Protein AF-A0A7Y5HEI8-F1 (afdb_monomer)

Foldseek 3Di:
DDEEEDEEADPDPVSVVVLLVQLPDPPYAYEYEYQDDLVVDDPSSSVSHPYYDHDPDDD

Solvent-accessible surface area (backbone atoms only — not comparable to full-atom values): 3562 Å² total; per-residue (Å²): 115,59,76,47,76,44,84,42,58,63,88,42,70,72,56,50,53,54,52,54,55,52,42,67,38,88,64,43,40,28,29,41,38,19,52,56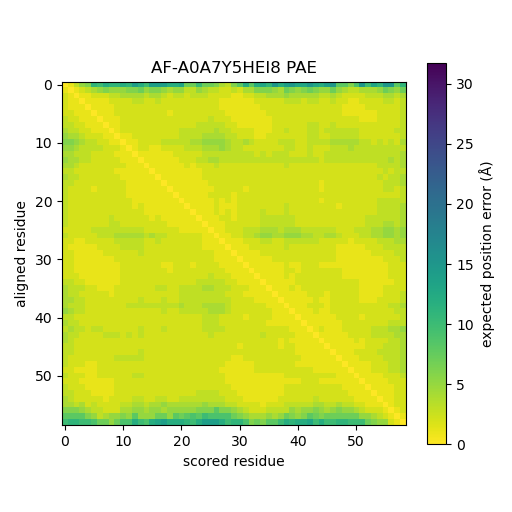,58,72,86,78,44,58,67,75,55,55,74,53,43,74,40,78,45,71,43,95,75,89,127

Nearest PDB structures (foldseek):
  6ulw-assembly2_D  TM=5.858E-01  e=4.701E-01  Bacillus stratosphericus LAMA 585
  1qmp-assembly4_D  TM=6.515E-01  e=1.462E+00  Geobacillus stearothermophilus
  6ulw-assembly2_B  TM=5.851E-01  e=1.197E+00  Bacillus stratosphericus LAMA 585
  4l85-assembly2_C-2  TM=7.135E-01  e=3.723E+00  Escherichia coli K-12
  6ulw-assembly1_C  TM=5.804E-01  e=1.671E+00  Bacillus stratosphericus LAMA 585

Mean predicted aligned error: 2.42 Å

Sequence (59 aa):
MPGVVFAAPFAMEATLRFLRAAARLPGVRCGLLTQEPVDALPGDLRESLAAHWRVADCM

Secondary structure (DSSP, 8-state):
--EEEEE-SS--HHHHHHHHHHHTSTT-EEEEEESS-GGGS-HHHHHH-SEEEE-S---

pLDDT: mean 94.55, std 3.76, range [76.88, 97.88]

Structure (mmCIF, N/CA/C/O backbone):
data_AF-A0A7Y5HEI8-F1
#
_entry.id   AF-A0A7Y5HEI8-F1
#
loop_
_atom_site.group_PDB
_atom_site.id
_atom_site.type_symbol
_atom_site.label_atom_id
_atom_site.label_alt_id
_atom_site.label_comp_id
_atom_site.label_asym_id
_atom_site.label_entity_id
_atom_site.label_seq_id
_atom_site.pdbx_PDB_ins_code
_atom_site.Cartn_x
_atom_site.Cartn_y
_atom_site.Cartn_z
_atom_site.occupancy
_atom_site.B_iso_or_equiv
_atom_site.auth_seq_id
_atom_site.auth_comp_id
_atom_site.auth_asym_id
_atom_site.auth_atom_id
_atom_site.pdbx_PDB_model_num
ATOM 1 N N . MET A 1 1 ? -12.792 3.941 10.418 1.00 78.38 1 MET A N 1
ATOM 2 C CA . MET A 1 1 ? -11.383 3.561 10.168 1.00 78.38 1 MET A CA 1
ATOM 3 C C . MET A 1 1 ? -10.921 4.255 8.895 1.00 78.38 1 MET A C 1
ATOM 5 O O . MET A 1 1 ? -11.437 3.896 7.837 1.00 78.38 1 MET A O 1
ATOM 9 N N . PRO A 1 2 ? -10.064 5.289 8.969 1.00 90.69 2 PRO A N 1
ATOM 10 C CA . PRO A 1 2 ? -9.563 5.975 7.778 1.00 90.69 2 PRO A CA 1
ATOM 11 C C . PRO A 1 2 ? -8.770 5.027 6.868 1.00 90.69 2 PRO A C 1
ATOM 13 O O . PRO A 1 2 ? -8.028 4.163 7.340 1.00 90.69 2 PRO A O 1
ATOM 16 N N . GLY A 1 3 ? -8.954 5.189 5.557 1.00 94.62 3 GLY A N 1
ATOM 17 C CA . GLY A 1 3 ? -8.141 4.544 4.530 1.00 94.62 3 GLY A CA 1
ATOM 18 C C . GLY A 1 3 ? -7.080 5.514 4.024 1.00 94.62 3 GLY A C 1
ATOM 19 O O . GLY A 1 3 ? -7.405 6.654 3.702 1.00 94.62 3 GLY A O 1
ATOM 20 N N . VAL A 1 4 ? -5.828 5.070 3.961 1.00 95.31 4 VAL A N 1
ATOM 21 C CA . VAL A 1 4 ? -4.696 5.855 3.455 1.00 95.31 4 VAL A CA 1
ATOM 22 C C . VAL A 1 4 ? -4.078 5.102 2.289 1.00 95.31 4 VAL A C 1
ATOM 24 O O . VAL A 1 4 ? -3.791 3.915 2.417 1.00 95.31 4 VAL A O 1
ATOM 27 N N . VAL A 1 5 ? -3.858 5.781 1.165 1.00 96.31 5 VAL A N 1
ATOM 28 C CA . VAL A 1 5 ? -3.192 5.196 -0.004 1.00 96.31 5 VAL A CA 1
ATOM 29 C C . VAL A 1 5 ? -1.799 5.796 -0.135 1.00 96.31 5 VAL A C 1
ATOM 31 O O . VAL A 1 5 ? -1.652 7.011 -0.236 1.00 96.31 5 VAL A O 1
ATOM 34 N N . PHE A 1 6 ? -0.783 4.937 -0.147 1.00 95.94 6 PHE A N 1
ATOM 35 C CA . PHE A 1 6 ? 0.582 5.308 -0.499 1.00 95.94 6 PHE A CA 1
ATOM 36 C C . PHE A 1 6 ? 0.781 5.115 -2.001 1.00 95.94 6 PHE A C 1
ATOM 38 O O . PHE A 1 6 ? 0.733 3.988 -2.489 1.00 95.94 6 PHE A O 1
ATOM 45 N N . ALA A 1 7 ? 1.018 6.208 -2.724 1.00 95.62 7 ALA A N 1
ATOM 46 C CA . AL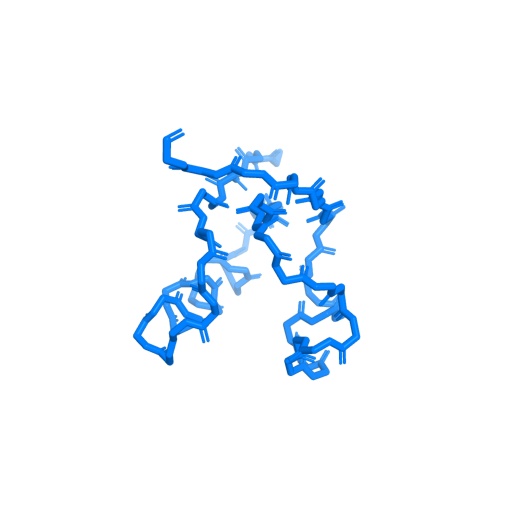A A 1 7 ? 1.500 6.161 -4.099 1.00 95.62 7 ALA A CA 1
ATOM 47 C C . ALA A 1 7 ? 3.031 6.078 -4.071 1.00 95.62 7 ALA A C 1
ATOM 49 O O . ALA A 1 7 ? 3.717 7.059 -3.788 1.00 95.62 7 ALA A O 1
ATOM 50 N N . ALA A 1 8 ? 3.554 4.879 -4.301 1.00 95.31 8 ALA A N 1
ATOM 51 C CA . ALA A 1 8 ? 4.968 4.557 -4.193 1.00 95.31 8 ALA A CA 1
ATOM 52 C C . ALA A 1 8 ? 5.360 3.635 -5.352 1.00 95.31 8 ALA A C 1
ATOM 54 O O . ALA A 1 8 ? 5.368 2.410 -5.194 1.00 95.31 8 ALA A O 1
ATOM 55 N N . PRO A 1 9 ? 5.674 4.203 -6.530 1.00 94.56 9 PRO A N 1
ATOM 56 C CA . PRO A 1 9 ? 5.955 3.407 -7.717 1.00 94.56 9 PRO A CA 1
ATOM 57 C C . PRO A 1 9 ? 7.106 2.421 -7.533 1.00 94.56 9 PRO A C 1
ATOM 59 O O . PRO A 1 9 ? 7.020 1.302 -8.023 1.00 94.56 9 PRO A O 1
ATOM 62 N N . PHE A 1 10 ? 8.118 2.816 -6.757 1.00 92.75 10 PHE A N 1
ATOM 63 C CA . PHE A 1 10 ? 9.295 2.013 -6.444 1.00 92.75 10 PHE A CA 1
ATOM 64 C C . PHE A 1 10 ? 9.351 1.712 -4.944 1.00 92.75 10 PHE A C 1
ATOM 66 O O . PHE A 1 10 ? 9.193 2.616 -4.111 1.00 92.75 10 PHE A O 1
ATOM 73 N N . ALA A 1 11 ? 9.623 0.456 -4.585 1.00 90.06 11 ALA A N 1
ATOM 74 C CA . ALA A 1 11 ? 9.727 0.001 -3.194 1.00 90.06 11 ALA A CA 1
ATOM 75 C C . ALA A 1 11 ? 11.078 0.369 -2.549 1.00 90.06 11 ALA A C 1
ATOM 77 O O . ALA A 1 11 ? 11.801 -0.476 -2.025 1.00 90.06 11 ALA A O 1
ATOM 78 N N . MET A 1 12 ? 11.424 1.657 -2.567 1.00 93.75 12 MET A N 1
ATOM 79 C CA . MET A 1 12 ? 12.624 2.160 -1.900 1.00 93.75 12 MET A CA 1
ATOM 80 C C . MET A 1 12 ? 12.514 1.974 -0.385 1.00 93.75 12 MET A C 1
ATOM 82 O O . MET A 1 12 ? 11.458 2.212 0.203 1.00 93.75 12 MET A O 1
ATOM 86 N N . GLU A 1 13 ? 13.622 1.638 0.276 1.00 93.00 13 GLU A N 1
ATOM 87 C CA . GLU A 1 13 ? 13.647 1.393 1.724 1.00 93.00 13 GLU A CA 1
ATOM 88 C C . GLU A 1 13 ? 13.063 2.560 2.540 1.00 93.00 13 GLU A C 1
ATOM 90 O O . GLU A 1 13 ? 12.263 2.351 3.456 1.00 93.00 13 GLU A O 1
ATOM 95 N N . ALA A 1 14 ? 13.389 3.800 2.159 1.00 93.19 14 ALA A N 1
ATOM 96 C CA . ALA A 1 14 ? 12.843 5.000 2.787 1.00 93.19 14 ALA A CA 1
ATOM 97 C C . ALA A 1 14 ? 11.307 5.062 2.688 1.00 93.19 14 ALA A C 1
ATOM 99 O O . ALA A 1 14 ? 10.641 5.351 3.682 1.00 93.19 14 ALA A O 1
ATOM 100 N N . THR A 1 15 ? 10.744 4.736 1.524 1.00 93.69 15 THR A N 1
ATOM 101 C CA . THR A 1 15 ? 9.296 4.702 1.280 1.00 93.69 15 THR A CA 1
ATOM 102 C C . THR A 1 15 ? 8.618 3.611 2.101 1.00 93.69 15 THR A C 1
ATOM 104 O O . THR A 1 15 ? 7.625 3.866 2.786 1.00 93.69 15 THR A O 1
ATOM 107 N N . LEU A 1 16 ? 9.201 2.408 2.106 1.00 94.25 16 LEU A N 1
ATOM 108 C CA . LEU A 1 16 ? 8.692 1.278 2.882 1.00 94.25 16 LEU A CA 1
ATOM 109 C C . LEU A 1 16 ? 8.698 1.570 4.388 1.00 94.25 16 LEU A C 1
ATOM 111 O O . LEU A 1 16 ? 7.787 1.150 5.100 1.00 94.25 16 LEU A O 1
ATOM 115 N N . ARG A 1 17 ? 9.677 2.334 4.890 1.00 95.19 17 ARG A N 1
ATOM 116 C CA . ARG A 1 17 ? 9.717 2.769 6.294 1.00 95.19 17 ARG A CA 1
ATOM 117 C C . ARG A 1 17 ? 8.508 3.632 6.674 1.00 95.19 17 ARG A C 1
ATOM 119 O O . ARG A 1 17 ? 7.941 3.422 7.745 1.00 95.19 17 ARG A O 1
ATOM 126 N N . PHE A 1 18 ? 8.089 4.564 5.816 1.00 94.50 18 PHE A N 1
ATOM 127 C CA . PHE A 1 18 ? 6.899 5.390 6.071 1.00 94.50 18 PHE A CA 1
ATOM 128 C C . PHE A 1 18 ? 5.607 4.581 5.990 1.00 94.50 18 PHE A C 1
ATOM 130 O O . PHE A 1 18 ? 4.750 4.710 6.865 1.00 94.50 18 PHE A O 1
ATOM 137 N N . LEU A 1 19 ? 5.496 3.702 4.992 1.00 95.56 19 LEU A N 1
ATOM 138 C CA . LEU A 1 19 ? 4.354 2.801 4.866 1.00 95.56 19 LEU A CA 1
ATOM 139 C C . LEU A 1 19 ? 4.201 1.913 6.111 1.00 95.56 19 LEU A C 1
ATOM 141 O O . LEU A 1 19 ? 3.105 1.819 6.658 1.00 95.56 19 LEU A O 1
ATOM 145 N N . ARG A 1 20 ? 5.301 1.333 6.617 1.00 95.31 20 ARG A N 1
ATOM 146 C CA . ARG A 1 20 ? 5.302 0.542 7.863 1.00 95.31 20 ARG A CA 1
ATOM 147 C C . ARG A 1 20 ? 4.807 1.340 9.061 1.00 95.31 20 ARG A C 1
ATOM 149 O O . ARG A 1 20 ? 4.055 0.813 9.875 1.00 95.31 20 ARG A O 1
ATOM 156 N N . ALA A 1 21 ? 5.246 2.589 9.195 1.00 95.38 21 ALA A N 1
ATOM 157 C CA . ALA A 1 21 ? 4.813 3.442 10.295 1.00 95.38 21 ALA A CA 1
ATOM 158 C C . ALA A 1 21 ? 3.304 3.716 10.220 1.00 95.38 21 ALA A C 1
ATOM 160 O O . ALA A 1 21 ? 2.611 3.571 11.224 1.00 95.38 21 ALA A O 1
ATOM 161 N N . ALA A 1 22 ? 2.787 4.032 9.029 1.00 94.44 22 ALA A N 1
ATOM 162 C CA . ALA A 1 22 ? 1.364 4.276 8.818 1.00 94.44 22 ALA A CA 1
ATOM 163 C C . ALA A 1 22 ? 0.506 3.020 9.044 1.00 94.44 22 ALA A C 1
ATOM 165 O O . ALA A 1 22 ? -0.530 3.106 9.700 1.00 94.44 22 ALA A O 1
ATOM 166 N N . ALA A 1 23 ? 0.959 1.852 8.576 1.00 94.38 23 ALA A N 1
ATOM 167 C CA . ALA A 1 23 ? 0.248 0.581 8.733 1.00 94.38 23 ALA A CA 1
ATOM 168 C C . ALA A 1 23 ? 0.133 0.123 10.199 1.00 94.38 23 ALA A C 1
ATOM 170 O O . ALA A 1 23 ? -0.745 -0.666 10.534 1.00 94.38 23 ALA A O 1
ATOM 171 N N . ARG A 1 24 ? 0.997 0.630 11.089 1.00 94.31 24 ARG A N 1
ATOM 172 C CA . ARG A 1 24 ? 0.961 0.348 12.535 1.00 94.31 24 ARG A CA 1
ATOM 173 C C . ARG A 1 24 ? 0.062 1.301 13.326 1.00 94.31 24 ARG A C 1
ATOM 175 O O . ARG A 1 24 ? -0.125 1.088 14.524 1.00 94.31 24 ARG A O 1
ATOM 182 N N . LEU A 1 25 ? -0.473 2.354 12.705 1.00 94.94 25 LEU A N 1
ATOM 183 C CA . LEU A 1 25 ? 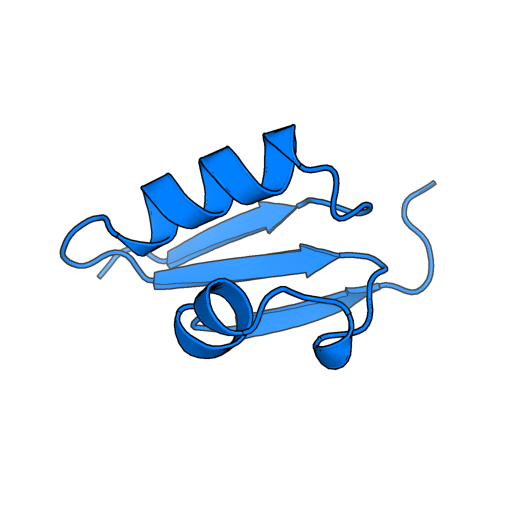-1.336 3.305 13.400 1.00 94.94 25 LEU A CA 1
ATOM 184 C C . LEU A 1 25 ? -2.685 2.653 13.752 1.00 94.94 25 LEU A C 1
ATOM 186 O O . LEU A 1 25 ? -3.345 2.092 12.872 1.00 94.94 25 LEU A O 1
ATOM 190 N N . PRO A 1 26 ? -3.145 2.755 15.013 1.00 94.25 26 PRO A N 1
ATOM 191 C CA . PRO A 1 26 ? -4.427 2.195 15.415 1.00 94.25 26 PRO A CA 1
ATOM 192 C C . PRO A 1 26 ? -5.583 2.717 14.555 1.00 94.25 26 PRO A C 1
ATOM 194 O O . PRO A 1 26 ? -5.768 3.921 14.385 1.00 94.25 26 PRO A O 1
ATOM 197 N N . GLY A 1 27 ? -6.386 1.795 14.021 1.00 94.12 27 GLY A N 1
ATOM 198 C CA . GLY A 1 27 ? -7.585 2.127 13.250 1.00 94.12 27 GLY A CA 1
ATOM 199 C C . GLY A 1 27 ? -7.339 2.615 11.817 1.00 94.12 27 GLY A C 1
ATOM 200 O O . GLY A 1 27 ? -8.317 2.966 11.149 1.00 94.12 27 GLY A O 1
ATOM 201 N N . VAL A 1 28 ? -6.092 2.617 11.333 1.00 96.06 28 VAL A N 1
ATOM 202 C CA . VAL A 1 28 ? -5.730 2.984 9.956 1.00 96.06 28 VAL A CA 1
ATOM 203 C C . VAL A 1 28 ? -5.660 1.739 9.075 1.00 96.06 28 VAL A C 1
ATOM 205 O O . VAL A 1 28 ? -5.129 0.708 9.475 1.00 96.06 28 VAL A O 1
ATOM 208 N N . ARG A 1 29 ? -6.189 1.836 7.852 1.00 96.94 29 ARG A N 1
ATOM 209 C CA . ARG A 1 29 ? -6.001 0.826 6.802 1.00 96.94 29 ARG A CA 1
ATOM 210 C C . ARG A 1 29 ? -5.141 1.412 5.693 1.00 96.94 29 ARG A C 1
ATOM 212 O O . ARG A 1 29 ? -5.540 2.399 5.075 1.00 96.94 29 ARG A O 1
ATOM 219 N N . CYS A 1 30 ? -3.993 0.804 5.428 1.00 97.31 30 CYS A N 1
ATOM 220 C CA . CYS A 1 30 ? -3.078 1.267 4.389 1.00 97.31 30 CYS A CA 1
ATOM 221 C C . CYS A 1 30 ? -3.246 0.464 3.099 1.00 97.31 30 CYS A C 1
ATOM 223 O O . CYS A 1 30 ? -3.213 -0.763 3.121 1.00 97.31 30 CYS A O 1
ATOM 225 N N . GLY A 1 31 ? -3.404 1.166 1.981 1.00 97.44 31 GLY A N 1
ATOM 226 C CA . GLY A 1 31 ? -3.272 0.625 0.634 1.00 97.44 31 GLY A CA 1
ATOM 227 C C . GLY A 1 31 ? -1.970 1.089 -0.016 1.00 97.44 31 GLY A C 1
ATOM 228 O O . GLY A 1 31 ? -1.486 2.184 0.282 1.00 97.44 31 GLY A O 1
ATOM 229 N N . LEU A 1 32 ? -1.421 0.280 -0.917 1.00 97.62 32 LEU A N 1
ATOM 230 C CA . LEU A 1 32 ? -0.218 0.601 -1.685 1.00 97.62 32 LEU A CA 1
ATOM 231 C C . LEU A 1 32 ? -0.513 0.565 -3.187 1.00 97.62 32 LEU A C 1
ATOM 233 O O . LEU A 1 32 ? -0.932 -0.466 -3.709 1.00 97.62 32 LEU A O 1
ATOM 237 N N . LEU A 1 33 ? -0.252 1.678 -3.870 1.00 97.38 33 LEU A N 1
ATOM 238 C CA . LEU A 1 33 ? -0.212 1.782 -5.327 1.00 97.38 33 LEU A CA 1
ATOM 239 C C . LEU A 1 33 ? 1.256 1.836 -5.770 1.00 97.38 33 LEU A C 1
ATOM 241 O O . LEU A 1 33 ? 1.986 2.742 -5.366 1.00 97.38 33 LEU A O 1
ATOM 245 N N . THR A 1 34 ? 1.697 0.862 -6.563 1.00 97.44 34 THR A N 1
ATOM 246 C CA . THR A 1 34 ? 3.120 0.670 -6.897 1.00 97.44 34 THR A CA 1
ATOM 247 C C . THR A 1 34 ? 3.303 0.017 -8.269 1.00 97.44 34 THR A C 1
ATOM 249 O O . THR A 1 34 ? 2.352 -0.544 -8.803 1.00 97.44 34 THR A O 1
ATOM 252 N N . GLN A 1 35 ? 4.502 0.054 -8.853 1.00 97.31 35 GLN A N 1
ATOM 253 C CA . GLN A 1 35 ? 4.836 -0.787 -10.013 1.00 97.31 35 GLN A CA 1
ATOM 254 C C . GLN A 1 35 ? 5.334 -2.176 -9.605 1.00 97.31 35 GLN A C 1
ATOM 256 O O . GLN A 1 35 ? 5.387 -3.093 -10.433 1.00 97.31 35 GLN A O 1
ATOM 261 N N . GLU A 1 36 ? 5.670 -2.348 -8.327 1.00 96.19 36 GLU A N 1
ATOM 262 C CA . GLU A 1 36 ? 6.203 -3.593 -7.797 1.00 96.19 36 GLU A CA 1
ATOM 263 C C . GLU A 1 36 ? 5.104 -4.660 -7.659 1.00 96.19 36 GLU A C 1
ATOM 265 O O . GLU A 1 36 ? 3.988 -4.370 -7.203 1.00 96.19 36 GLU A O 1
ATOM 270 N N . PRO A 1 37 ? 5.380 -5.924 -8.024 1.00 96.31 37 PRO A N 1
ATOM 271 C CA . PRO A 1 37 ? 4.478 -7.015 -7.690 1.00 96.31 37 PRO A CA 1
ATOM 272 C C . PRO A 1 37 ? 4.401 -7.194 -6.167 1.00 96.31 37 PRO A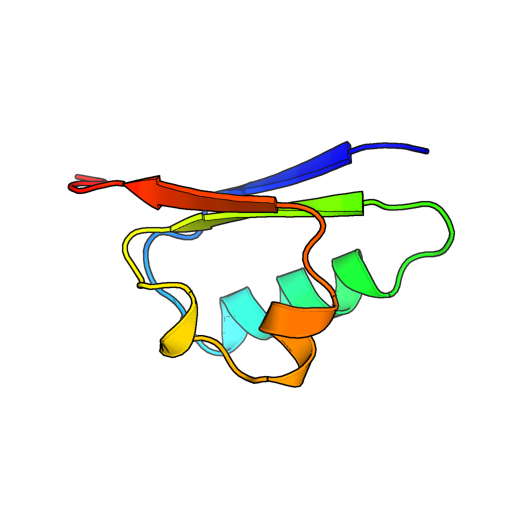 C 1
ATOM 274 O O . PRO A 1 37 ? 5.371 -6.958 -5.450 1.00 96.31 37 PRO A O 1
ATOM 277 N N . VAL A 1 38 ? 3.252 -7.656 -5.667 1.00 95.50 38 VAL A N 1
ATOM 278 C CA . VAL A 1 38 ? 3.027 -7.830 -4.220 1.00 95.50 38 VAL A CA 1
ATOM 279 C C . VAL A 1 38 ? 4.047 -8.777 -3.569 1.00 95.50 38 VAL A C 1
ATOM 281 O O . VAL A 1 38 ? 4.425 -8.576 -2.420 1.00 95.50 38 VAL A O 1
ATOM 284 N N . ASP A 1 39 ? 4.552 -9.763 -4.314 1.00 95.69 39 ASP A N 1
ATOM 285 C CA . ASP A 1 39 ? 5.533 -10.742 -3.829 1.00 95.69 39 ASP A CA 1
ATOM 286 C C . ASP A 1 39 ? 6.968 -10.205 -3.743 1.00 95.69 39 ASP A C 1
ATOM 288 O O . ASP A 1 39 ? 7.811 -10.8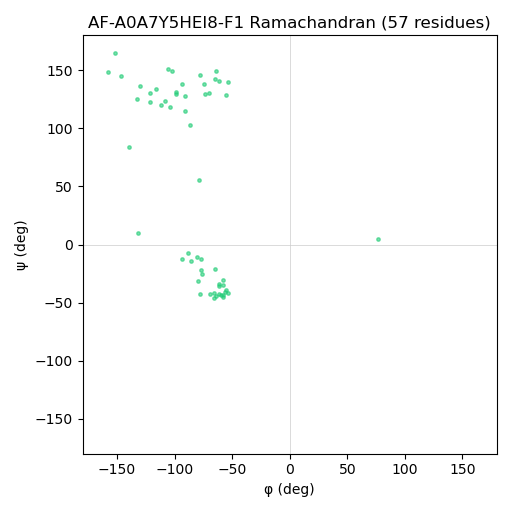35 -3.109 1.00 95.69 39 ASP A O 1
ATOM 292 N N . ALA A 1 40 ? 7.249 -9.040 -4.336 1.00 94.44 40 ALA A N 1
ATOM 293 C CA . ALA A 1 40 ? 8.517 -8.336 -4.135 1.00 94.44 40 ALA A CA 1
ATOM 294 C C . ALA A 1 40 ? 8.534 -7.528 -2.825 1.00 94.44 40 ALA A C 1
ATOM 296 O O . ALA A 1 40 ? 9.586 -7.037 -2.411 1.00 94.44 40 ALA A O 1
ATOM 297 N N . LEU A 1 41 ? 7.383 -7.376 -2.160 1.00 94.88 41 LEU A N 1
ATOM 298 C CA . LEU A 1 41 ? 7.298 -6.665 -0.891 1.00 94.88 41 LEU A CA 1
ATOM 299 C C . LEU A 1 41 ? 7.801 -7.544 0.265 1.00 94.88 41 LEU A C 1
ATOM 301 O O . LEU A 1 41 ? 7.549 -8.751 0.287 1.00 94.88 41 LEU A O 1
ATOM 305 N N . PRO A 1 42 ? 8.440 -6.945 1.285 1.00 95.12 42 PRO A N 1
ATOM 306 C CA . PRO A 1 42 ? 8.728 -7.632 2.539 1.00 95.12 42 PRO A CA 1
ATOM 307 C C . PRO A 1 42 ? 7.463 -8.253 3.150 1.00 95.12 42 PRO A C 1
ATOM 309 O O . PRO A 1 42 ? 6.400 -7.628 3.142 1.00 95.12 42 PRO A O 1
ATOM 312 N N . GLY A 1 43 ? 7.578 -9.464 3.706 1.00 95.62 43 GLY A N 1
ATOM 313 C CA . GLY A 1 43 ? 6.429 -10.220 4.223 1.00 95.62 43 GLY A CA 1
ATOM 314 C C . GLY A 1 43 ? 5.603 -9.450 5.258 1.00 95.62 43 GLY A C 1
ATOM 315 O O . GLY A 1 43 ? 4.379 -9.435 5.174 1.00 95.62 43 GLY A O 1
ATOM 316 N 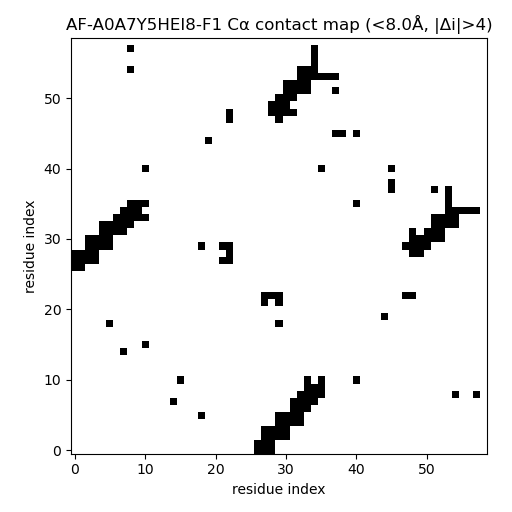N . ASP A 1 44 ? 6.273 -8.704 6.143 1.00 94.50 44 ASP A N 1
ATOM 317 C CA . ASP A 1 44 ? 5.629 -7.872 7.166 1.00 94.50 44 ASP A CA 1
ATOM 318 C C . ASP A 1 44 ? 4.737 -6.768 6.571 1.00 94.50 44 ASP A C 1
ATOM 320 O O . ASP A 1 44 ? 3.678 -6.433 7.106 1.00 94.50 44 ASP A O 1
ATOM 324 N N . LEU A 1 45 ? 5.145 -6.201 5.436 1.00 95.00 45 LEU A N 1
ATOM 325 C CA . LEU A 1 45 ? 4.355 -5.212 4.710 1.00 95.00 45 LEU A CA 1
ATOM 326 C C . LEU A 1 45 ? 3.233 -5.860 3.910 1.00 95.00 45 LEU A C 1
ATOM 328 O O . LEU A 1 45 ? 2.110 -5.367 3.938 1.00 95.00 45 LEU A O 1
ATOM 332 N N . ARG A 1 46 ? 3.510 -6.981 3.239 1.00 95.81 46 ARG A N 1
ATOM 333 C CA . ARG A 1 46 ? 2.489 -7.718 2.488 1.00 95.81 46 ARG A CA 1
ATOM 334 C C . ARG A 1 46 ? 1.307 -8.116 3.376 1.00 95.81 46 ARG A C 1
ATOM 336 O O . ARG A 1 46 ? 0.167 -7.979 2.953 1.00 95.81 46 ARG A O 1
ATOM 343 N N . GLU A 1 47 ? 1.577 -8.556 4.601 1.00 95.38 47 GLU A N 1
ATOM 344 C CA . GLU A 1 47 ? 0.554 -8.979 5.568 1.00 95.38 47 GLU A CA 1
ATOM 345 C C . GLU A 1 47 ? -0.199 -7.810 6.224 1.00 95.38 47 GLU A C 1
ATOM 347 O O . GLU A 1 47 ? -1.335 -7.984 6.661 1.00 95.38 47 GLU A O 1
ATOM 352 N N . SER A 1 48 ? 0.403 -6.617 6.299 1.00 94.94 48 SER A N 1
ATOM 353 C CA . SER A 1 48 ? -0.204 -5.445 6.953 1.00 94.94 48 SER A CA 1
ATOM 354 C C . SER A 1 48 ? -0.983 -4.527 6.007 1.00 94.94 48 SER A C 1
ATOM 356 O O . SER A 1 48 ? -1.733 -3.658 6.463 1.00 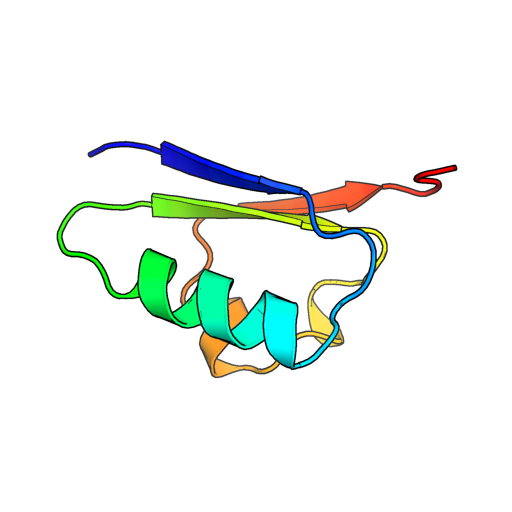94.94 48 SER A O 1
ATOM 358 N N . LEU A 1 49 ? -0.833 -4.702 4.693 1.00 96.62 49 LEU A N 1
ATOM 359 C CA . LEU A 1 49 ? -1.565 -3.933 3.692 1.00 96.62 49 LEU A CA 1
ATOM 360 C C . LEU A 1 49 ? -3.027 -4.376 3.604 1.00 96.62 49 LEU A C 1
ATOM 362 O O . LEU A 1 49 ? -3.345 -5.542 3.398 1.00 96.62 49 LEU A O 1
ATOM 366 N N . ALA A 1 50 ? -3.935 -3.407 3.669 1.00 97.31 50 ALA A N 1
ATOM 367 C CA . ALA A 1 50 ? -5.355 -3.628 3.419 1.00 97.31 50 ALA A CA 1
ATOM 368 C C . ALA A 1 50 ? -5.679 -3.748 1.920 1.00 97.31 50 ALA A C 1
ATOM 370 O O . ALA A 1 50 ? -6.730 -4.277 1.564 1.00 97.31 50 ALA A O 1
ATOM 371 N N . ALA A 1 51 ? -4.812 -3.216 1.051 1.00 97.44 51 ALA A N 1
ATOM 372 C CA . ALA A 1 51 ? -4.921 -3.327 -0.400 1.00 97.44 51 ALA A CA 1
ATOM 373 C C . ALA A 1 51 ? -3.556 -3.119 -1.078 1.00 97.44 51 ALA A C 1
ATOM 375 O O . ALA A 1 51 ? -2.735 -2.321 -0.623 1.00 97.44 51 ALA A O 1
ATOM 376 N N . HIS A 1 52 ? -3.350 -3.781 -2.212 1.00 97.88 52 HIS A N 1
ATOM 377 C CA . HIS A 1 52 ? -2.238 -3.539 -3.130 1.00 97.88 52 HIS A CA 1
ATOM 378 C C . HIS A 1 52 ? -2.805 -3.394 -4.539 1.00 97.88 52 HIS A C 1
ATOM 380 O O . HIS A 1 52 ? -3.691 -4.151 -4.935 1.00 97.88 52 HIS A O 1
ATOM 386 N N . TRP A 1 53 ? -2.318 -2.402 -5.278 1.00 97.56 53 TRP A N 1
ATOM 387 C CA . TRP A 1 53 ? -2.628 -2.241 -6.688 1.00 97.56 53 TRP A CA 1
ATOM 388 C C . TRP A 1 53 ? -1.349 -1.988 -7.470 1.00 97.56 53 TRP A C 1
ATOM 390 O O . TRP A 1 53 ? -0.596 -1.053 -7.176 1.00 97.56 53 TRP A O 1
ATOM 400 N N . ARG A 1 54 ? -1.125 -2.819 -8.488 1.00 97.56 54 ARG A N 1
ATOM 401 C CA . ARG A 1 54 ? 0.010 -2.676 -9.389 1.00 97.56 54 ARG A CA 1
ATOM 402 C C . ARG A 1 54 ? -0.370 -1.810 -10.584 1.00 97.56 54 ARG A C 1
ATOM 404 O O . ARG A 1 54 ? -1.346 -2.106 -11.269 1.00 97.56 54 ARG A O 1
ATOM 411 N N . VAL A 1 55 ? 0.424 -0.785 -10.860 1.00 96.44 55 VAL A N 1
ATOM 412 C CA . VAL A 1 55 ? 0.356 -0.012 -12.106 1.00 96.44 55 VAL A CA 1
ATOM 413 C C . VAL A 1 55 ? 1.483 -0.435 -13.042 1.00 96.44 55 VAL A C 1
ATOM 415 O O . VAL A 1 55 ? 2.537 -0.882 -12.594 1.00 96.44 55 VAL A O 1
ATOM 418 N N . ALA A 1 56 ? 1.229 -0.353 -14.346 1.00 95.44 56 ALA A N 1
ATOM 419 C CA . ALA A 1 56 ? 2.210 -0.728 -15.361 1.00 95.44 56 ALA A CA 1
ATOM 420 C C . ALA A 1 56 ? 3.256 0.370 -15.601 1.00 95.44 56 ALA A C 1
ATOM 422 O O . ALA A 1 56 ? 4.392 0.045 -15.930 1.00 95.44 56 ALA A O 1
ATOM 423 N N . ASP A 1 57 ? 2.856 1.633 -15.430 1.00 93.06 57 ASP A N 1
ATOM 424 C CA . ASP A 1 57 ? 3.682 2.816 -15.660 1.00 93.06 57 ASP A CA 1
ATOM 425 C C . ASP A 1 57 ? 3.310 3.925 -14.658 1.00 93.06 57 ASP A C 1
ATOM 427 O O . ASP A 1 57 ? 2.142 4.057 -14.269 1.00 93.06 57 ASP A O 1
ATOM 431 N N . CYS A 1 58 ? 4.300 4.697 -14.225 1.00 85.69 58 CYS A N 1
ATOM 432 C CA . CYS A 1 58 ? 4.184 5.827 -13.308 1.00 85.69 58 CYS A CA 1
ATOM 433 C C . CYS A 1 58 ? 4.915 7.08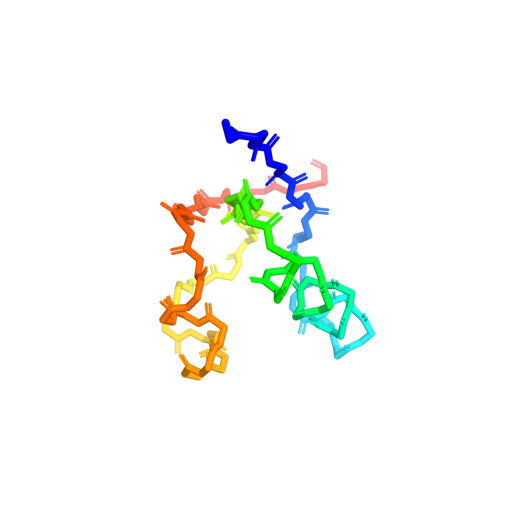2 -13.810 1.00 85.69 58 CYS A C 1
ATOM 435 O O . CYS A 1 58 ? 5.109 8.012 -13.018 1.00 85.69 58 CYS A O 1
ATOM 437 N N . MET A 1 59 ? 5.383 7.071 -15.060 1.00 76.88 59 MET A N 1
ATOM 438 C CA . MET A 1 59 ? 6.013 8.208 -15.732 1.00 76.88 59 MET A CA 1
ATOM 439 C C . MET A 1 59 ? 5.073 8.871 -16.737 1.00 76.88 59 MET A C 1
ATOM 441 O O . MET A 1 59 ? 4.139 8.204 -17.231 1.00 76.88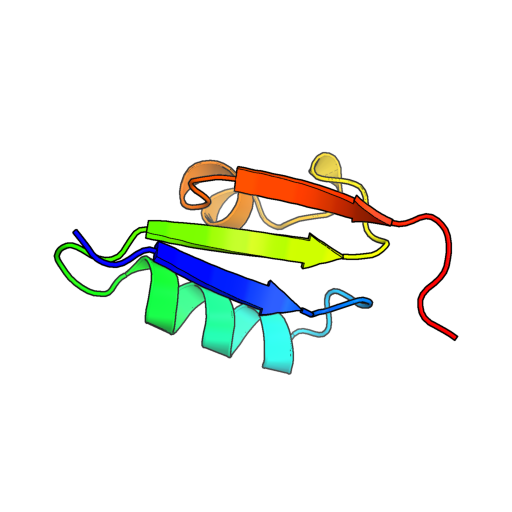 59 MET A O 1
#

Radius of gyration: 10.67 Å; Cα contacts (8 Å, |Δi|>4): 89; chains: 1; bounding box: 25×19×31 Å